Protein AF-A0AAU9TNI1-F1 (afdb_monomer_lite)

Organism: Euphydryas editha (NCBI:txid104508)

pLDDT: mean 74.17, std 16.39, range [40.94, 95.5]

Secondary structure (DSSP, 8-state):
-PPP---EEEEEETTEEEEEEE-B-TTS-B----HHHHHHHIIIIITTTTHHHHHHHHHHHHHHTTT--THHHHH--

Sequence (77 aa):
MHPQRVTVWCGLWAGGVIGPYFFENEFGQAVTVNGVRYREMISDFLVIENMSIFFYHRIEVCHRSRGEHLANIVFHT

InterPro domains:
  IPR036397 Ribonuclease H superfamily [G3DSA:3.30.420.10] (1-72)

Structure (mmCIF, N/CA/C/O backbone):
data_AF-A0AAU9TNI1-F1
#
_entry.id   AF-A0AAU9TNI1-F1
#
loop_
_atom_site.group_PDB
_atom_site.id
_atom_site.type_symbol
_atom_site.label_atom_id
_atom_site.label_alt_id
_atom_site.label_comp_id
_atom_site.label_asym_id
_atom_site.label_entity_id
_atom_site.label_seq_id
_atom_site.pdbx_PDB_ins_code
_atom_site.Cartn_x
_atom_site.Cartn_y
_atom_site.Cartn_z
_atom_site.occupancy
_atom_site.B_iso_or_equiv
_atom_site.auth_seq_id
_atom_site.auth_comp_id
_atom_site.auth_asym_id
_atom_site.auth_atom_id
_atom_site.pdbx_PDB_model_num
ATOM 1 N N . MET A 1 1 ? -27.023 -2.291 14.043 1.00 66.81 1 MET A N 1
ATOM 2 C CA . MET A 1 1 ? -25.556 -2.100 13.975 1.00 66.81 1 MET A CA 1
ATOM 3 C C . MET A 1 1 ? -25.139 -2.167 12.517 1.00 66.81 1 MET A C 1
ATOM 5 O O . MET A 1 1 ? -25.694 -2.987 11.799 1.00 66.81 1 MET A O 1
ATOM 9 N N . HIS A 1 2 ? -24.247 -1.284 12.070 1.00 67.50 2 HIS A N 1
ATOM 10 C CA . HIS A 1 2 ? -23.756 -1.282 10.688 1.00 67.50 2 HIS A CA 1
ATOM 11 C C . HIS A 1 2 ? -22.444 -2.077 10.632 1.00 67.50 2 HIS A C 1
ATOM 13 O O . HIS A 1 2 ? -21.663 -1.960 11.578 1.00 67.50 2 HIS A O 1
ATOM 19 N N . PRO A 1 3 ? -22.187 -2.871 9.576 1.00 80.06 3 PRO A N 1
ATOM 20 C CA . PRO A 1 3 ? -20.924 -3.587 9.436 1.00 80.06 3 PRO A CA 1
ATOM 21 C C . PRO A 1 3 ? -19.754 -2.606 9.382 1.00 80.06 3 PRO A C 1
ATOM 23 O O . PRO A 1 3 ? -19.824 -1.594 8.677 1.00 80.06 3 PRO A O 1
ATOM 26 N N . GLN A 1 4 ? -18.683 -2.916 10.108 1.00 82.56 4 GLN A N 1
ATOM 27 C CA . GLN A 1 4 ? -17.440 -2.163 10.013 1.00 82.56 4 GLN A CA 1
ATOM 28 C C . GLN A 1 4 ? -16.877 -2.321 8.596 1.00 82.56 4 GLN A C 1
ATOM 30 O O . GLN A 1 4 ? -16.868 -3.417 8.037 1.00 82.56 4 GLN A O 1
ATOM 35 N N . ARG A 1 5 ? -16.469 -1.206 7.989 1.00 84.56 5 ARG A N 1
ATOM 36 C CA . ARG A 1 5 ? -15.889 -1.173 6.643 1.00 84.56 5 ARG A CA 1
ATOM 37 C C . ARG A 1 5 ? -14.411 -0.860 6.768 1.00 84.56 5 ARG A C 1
ATOM 39 O O . ARG A 1 5 ? -14.052 -0.039 7.602 1.00 84.56 5 ARG A O 1
ATOM 46 N N . VAL A 1 6 ? -13.599 -1.472 5.915 1.00 90.56 6 VAL A N 1
ATOM 47 C CA . VAL A 1 6 ? -12.168 -1.184 5.773 1.00 90.56 6 VAL A CA 1
ATOM 48 C C . VAL A 1 6 ? -11.871 -0.759 4.344 1.00 90.56 6 VAL A C 1
ATOM 50 O O . VAL A 1 6 ? -12.581 -1.153 3.417 1.00 90.56 6 VAL A O 1
ATOM 53 N N . THR A 1 7 ? -10.842 0.067 4.171 1.00 92.44 7 THR A N 1
ATOM 54 C CA . THR A 1 7 ? -10.327 0.428 2.847 1.00 92.44 7 THR A CA 1
ATOM 55 C C . THR A 1 7 ? -8.918 -0.111 2.719 1.00 92.44 7 THR A C 1
ATOM 57 O O . THR A 1 7 ? -8.094 0.098 3.609 1.00 92.44 7 THR A O 1
ATOM 60 N N . VAL A 1 8 ? -8.655 -0.795 1.610 1.00 91.94 8 VAL A N 1
ATOM 61 C CA . VAL A 1 8 ? -7.384 -1.469 1.354 1.00 91.94 8 VAL A CA 1
ATOM 62 C C . VAL A 1 8 ? -6.847 -1.029 -0.000 1.00 91.94 8 VAL A C 1
ATOM 64 O O . VAL A 1 8 ? -7.616 -0.874 -0.950 1.00 91.94 8 VAL A O 1
ATOM 67 N N . TRP A 1 9 ? -5.534 -0.844 -0.092 1.00 91.38 9 TRP A N 1
ATOM 68 C CA . TRP A 1 9 ? -4.822 -0.753 -1.360 1.00 91.38 9 TRP A CA 1
ATOM 69 C C . TRP A 1 9 ? -4.104 -2.068 -1.660 1.00 91.38 9 TRP A C 1
ATOM 71 O O . TRP A 1 9 ? -3.395 -2.600 -0.806 1.00 91.38 9 TRP A O 1
ATOM 81 N N . CYS A 1 10 ? -4.263 -2.560 -2.887 1.00 87.81 10 CYS A N 1
ATOM 82 C CA . CYS A 1 10 ? -3.487 -3.670 -3.428 1.00 87.81 10 CYS A CA 1
ATOM 83 C C . CYS A 1 10 ? -3.049 -3.318 -4.853 1.00 87.81 10 CYS A C 1
ATOM 85 O O . CYS A 1 10 ? -3.844 -2.787 -5.633 1.00 87.81 10 CYS A O 1
ATOM 87 N N . GLY A 1 11 ? -1.812 -3.653 -5.208 1.00 82.44 11 GLY A N 1
ATOM 88 C CA . GLY A 1 11 ? -1.325 -3.613 -6.585 1.00 82.44 11 GLY A CA 1
ATOM 89 C C . GLY A 1 11 ? -1.440 -4.985 -7.245 1.00 82.44 11 GLY A C 1
ATOM 90 O O . GLY A 1 11 ? -1.284 -6.008 -6.585 1.00 82.44 11 GLY A O 1
ATOM 91 N N . LEU A 1 12 ? -1.689 -5.027 -8.550 1.00 79.88 12 LEU A N 1
ATOM 92 C CA . LEU A 1 12 ? -1.673 -6.265 -9.332 1.00 79.88 12 LEU A CA 1
ATOM 93 C C . LEU A 1 12 ? -0.571 -6.182 -10.382 1.00 79.88 12 LEU A C 1
ATOM 95 O O . LEU A 1 12 ? -0.370 -5.130 -10.987 1.00 79.88 12 LEU A O 1
ATOM 99 N N . TRP A 1 13 ? 0.120 -7.292 -10.618 1.00 74.31 13 TRP A N 1
ATOM 100 C CA . TRP A 1 13 ? 1.064 -7.425 -11.724 1.00 74.31 13 TRP A CA 1
ATOM 101 C C . TRP A 1 13 ? 1.165 -8.890 -12.171 1.00 74.31 13 TRP A C 1
ATOM 103 O O . TRP A 1 13 ? 0.599 -9.786 -11.546 1.00 74.31 13 TRP A O 1
ATOM 113 N N . ALA A 1 14 ? 1.886 -9.148 -13.265 1.00 73.31 14 ALA A N 1
ATOM 114 C CA . ALA A 1 14 ? 1.921 -10.459 -13.921 1.00 73.31 14 ALA A CA 1
ATOM 115 C C . ALA A 1 14 ? 2.354 -11.634 -13.019 1.00 73.31 14 ALA A C 1
ATOM 117 O O . ALA A 1 14 ? 1.945 -12.764 -13.268 1.00 73.31 14 ALA A O 1
ATOM 118 N N . GLY A 1 15 ? 3.162 -11.392 -11.984 1.00 73.69 15 GLY A N 1
ATOM 119 C CA . GLY A 1 15 ? 3.610 -12.433 -11.056 1.00 73.69 15 GLY A CA 1
ATOM 120 C C . GLY A 1 15 ? 2.937 -12.419 -9.685 1.00 73.69 15 GLY A C 1
ATOM 121 O O . GLY A 1 15 ? 3.375 -13.170 -8.817 1.00 73.69 15 GLY A O 1
ATOM 122 N N . GLY A 1 16 ? 1.891 -11.613 -9.463 1.00 76.75 16 GLY A N 1
ATOM 123 C CA . GLY A 1 16 ? 1.089 -11.711 -8.240 1.00 76.75 16 GLY A CA 1
ATOM 124 C C . GLY A 1 16 ? 0.435 -10.415 -7.760 1.00 76.75 16 GLY A C 1
ATOM 125 O O . GLY A 1 16 ? 0.254 -9.449 -8.502 1.00 76.75 16 GLY A O 1
ATOM 126 N N . VAL A 1 17 ? 0.066 -10.423 -6.477 1.00 81.75 17 VAL A N 1
ATOM 127 C CA . VAL A 1 17 ? -0.564 -9.303 -5.764 1.00 81.75 17 VAL A CA 1
ATOM 128 C C . VAL A 1 17 ? 0.469 -8.620 -4.871 1.00 81.75 17 VAL A C 1
ATOM 130 O O . VAL A 1 17 ? 1.277 -9.280 -4.221 1.00 81.75 17 VAL A O 1
ATOM 133 N N . ILE A 1 18 ? 0.434 -7.294 -4.846 1.00 79.69 18 ILE A N 1
ATOM 134 C CA . ILE A 1 18 ? 1.306 -6.422 -4.067 1.00 79.69 18 ILE A CA 1
ATOM 135 C C . ILE A 1 18 ? 0.496 -5.870 -2.906 1.00 79.69 18 ILE A C 1
ATOM 137 O O . ILE A 1 18 ? -0.413 -5.063 -3.110 1.00 79.69 18 ILE A O 1
ATOM 141 N N . GLY A 1 19 ? 0.859 -6.281 -1.695 1.00 75.06 19 GLY A N 1
ATOM 142 C CA . GLY A 1 19 ? 0.147 -5.887 -0.485 1.00 75.06 19 GLY A CA 1
ATOM 143 C C . GLY A 1 19 ? -1.240 -6.523 -0.358 1.00 75.06 19 GLY A C 1
ATOM 144 O O . GLY A 1 19 ? -1.806 -7.068 -1.308 1.00 75.06 19 GLY A O 1
ATOM 145 N N . PRO A 1 20 ? -1.761 -6.511 0.872 1.00 86.38 20 PRO A N 1
ATOM 146 C CA . PRO A 1 20 ? -2.773 -5.510 1.210 1.00 86.38 20 PRO A CA 1
ATOM 147 C C . PRO A 1 20 ? -2.239 -4.431 2.162 1.00 86.38 20 PRO A C 1
ATOM 149 O O . PRO A 1 20 ? -1.717 -4.745 3.228 1.00 86.38 20 PRO A O 1
ATOM 152 N N . TYR A 1 21 ? -2.420 -3.158 1.804 1.00 89.88 21 TYR A N 1
ATOM 153 C CA . TYR A 1 21 ? -2.194 -2.018 2.698 1.00 89.88 21 TYR A CA 1
ATOM 154 C C . TYR A 1 21 ? -3.527 -1.509 3.242 1.00 89.88 21 TYR A C 1
ATOM 156 O O . TYR A 1 21 ? -4.377 -1.053 2.475 1.00 89.88 21 TYR A O 1
ATOM 164 N N . PHE A 1 22 ? -3.713 -1.567 4.558 1.00 92.19 22 PHE A N 1
ATOM 165 C CA . PHE A 1 22 ? -4.938 -1.132 5.222 1.00 92.19 22 PHE A CA 1
ATOM 166 C C . PHE A 1 22 ? -4.829 0.335 5.634 1.00 92.19 22 PHE A C 1
ATOM 168 O O . PHE A 1 22 ? -3.903 0.729 6.337 1.00 92.19 22 PHE A O 1
ATOM 175 N N . PHE A 1 23 ? -5.798 1.151 5.220 1.00 93.00 23 PHE A N 1
ATOM 176 C CA . PHE A 1 23 ? -5.892 2.529 5.693 1.00 93.00 23 PHE A CA 1
ATOM 177 C C . PHE A 1 23 ? -6.601 2.552 7.042 1.00 93.00 23 PHE A C 1
ATOM 179 O O . PHE A 1 23 ? -7.824 2.703 7.109 1.00 93.00 23 PHE A O 1
ATOM 186 N N . GLU A 1 24 ? -5.822 2.423 8.109 1.00 94.31 24 GLU A N 1
ATOM 187 C CA . GLU A 1 24 ? -6.308 2.392 9.486 1.00 94.31 24 GLU A CA 1
ATOM 188 C C . GLU A 1 24 ? -5.556 3.395 10.370 1.00 94.31 24 GLU A C 1
ATOM 190 O O . GLU A 1 24 ? -4.439 3.810 10.063 1.00 94.31 24 GLU A O 1
ATOM 195 N N . ASN A 1 25 ? -6.195 3.843 11.450 1.00 91.06 25 ASN A N 1
ATOM 196 C CA . ASN A 1 25 ? -5.523 4.608 12.500 1.00 91.06 25 ASN A CA 1
ATOM 197 C C . ASN A 1 25 ? -4.824 3.669 13.501 1.00 91.06 25 ASN A C 1
ATOM 199 O O . ASN A 1 25 ? -4.918 2.449 13.406 1.00 91.06 25 ASN A O 1
ATOM 203 N N . GLU A 1 26 ? -4.182 4.244 14.516 1.00 91.75 26 GLU A N 1
ATOM 204 C CA . GLU A 1 26 ? -3.489 3.510 15.591 1.00 91.75 26 GLU A CA 1
ATOM 205 C C . GLU A 1 26 ? -4.398 2.546 16.381 1.00 91.75 26 GLU A C 1
ATOM 207 O O . GLU A 1 26 ? -3.914 1.662 17.082 1.00 91.75 26 GLU A O 1
ATOM 212 N N . PHE A 1 27 ? -5.719 2.690 16.251 1.00 91.44 27 PHE A N 1
ATOM 213 C CA . PHE A 1 27 ? -6.727 1.842 16.886 1.00 91.44 27 PHE A CA 1
ATOM 214 C C . PHE A 1 27 ? -7.336 0.805 15.924 1.00 91.44 27 PHE A C 1
ATOM 216 O O . PHE A 1 27 ? -8.346 0.188 16.265 1.00 91.44 27 PHE A O 1
ATOM 223 N N . GLY A 1 28 ? -6.779 0.629 14.718 1.00 89.12 28 GLY A N 1
ATOM 224 C CA . GLY A 1 28 ? -7.279 -0.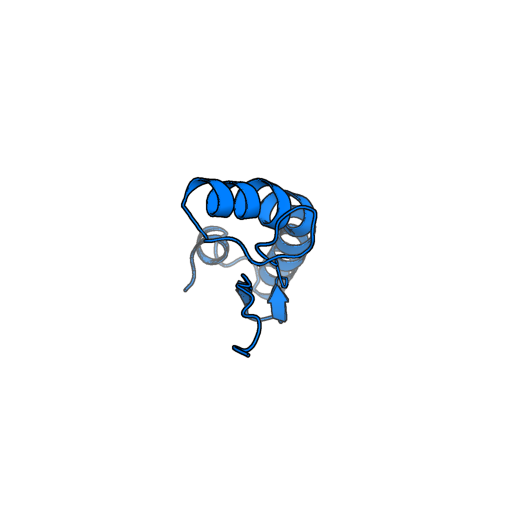323 13.715 1.00 89.12 28 GLY A CA 1
ATOM 225 C C . GLY A 1 28 ? -8.615 0.085 13.083 1.00 89.12 28 GLY A C 1
ATOM 226 O O . GLY A 1 28 ? -9.362 -0.748 12.571 1.00 89.12 28 GLY A O 1
ATOM 227 N N . GLN A 1 29 ? -8.992 1.364 13.166 1.00 90.94 29 GLN A N 1
ATOM 228 C CA . GLN A 1 29 ? -10.232 1.853 12.567 1.00 90.94 29 GLN A CA 1
ATOM 229 C C . GLN A 1 29 ? -9.961 2.403 11.177 1.00 90.94 29 GLN A C 1
ATOM 231 O O . GLN A 1 29 ? -9.051 3.211 10.994 1.00 90.94 29 GLN A O 1
ATOM 236 N N . ALA A 1 30 ? -10.807 2.029 10.220 1.00 92.69 30 ALA A N 1
ATOM 237 C CA . ALA A 1 30 ? -10.694 2.500 8.853 1.00 92.69 30 ALA A CA 1
ATOM 238 C C . ALA A 1 30 ? -10.752 4.026 8.770 1.00 92.69 30 ALA A C 1
ATOM 240 O O . ALA A 1 30 ? -11.663 4.666 9.306 1.00 92.69 30 ALA A O 1
ATOM 241 N N . VAL A 1 31 ? -9.796 4.602 8.049 1.00 93.56 31 VAL A N 1
ATOM 242 C CA . VAL A 1 31 ? -9.717 6.042 7.828 1.00 93.56 31 VAL A CA 1
ATOM 243 C C . VAL A 1 31 ? -10.028 6.392 6.380 1.00 93.56 31 VAL A C 1
ATOM 245 O O . VAL A 1 31 ? -9.742 5.637 5.453 1.00 93.56 31 VAL A O 1
ATOM 248 N N . THR A 1 32 ? -10.593 7.581 6.165 1.00 94.06 32 THR A N 1
ATOM 249 C CA . THR A 1 32 ? -10.829 8.094 4.813 1.00 94.06 32 THR A CA 1
ATOM 250 C C . THR A 1 32 ? -9.508 8.266 4.072 1.00 94.06 32 THR A C 1
ATOM 252 O O . THR A 1 32 ? -8.604 8.963 4.546 1.00 94.06 32 THR A O 1
ATOM 255 N N . VAL A 1 33 ? -9.412 7.666 2.890 1.00 93.94 33 VAL A N 1
ATOM 256 C CA . VAL A 1 33 ? -8.255 7.833 2.011 1.00 93.94 33 VAL A CA 1
ATOM 257 C C . VAL A 1 33 ? -8.277 9.236 1.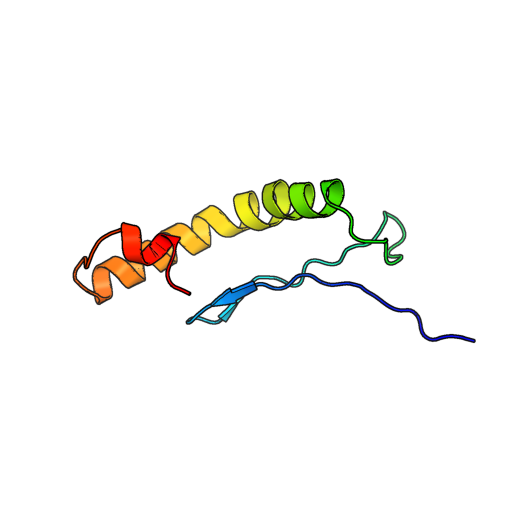417 1.00 93.94 33 VAL A C 1
ATOM 259 O O . VAL A 1 33 ? -9.293 9.697 0.902 1.00 93.94 33 VAL A O 1
ATOM 262 N N . ASN A 1 34 ? -7.145 9.926 1.496 1.00 94.81 34 ASN A N 1
ATOM 263 C CA . ASN A 1 34 ? -6.929 11.221 0.865 1.00 94.81 34 ASN A CA 1
ATOM 264 C C . ASN A 1 34 ? -5.549 11.236 0.193 1.00 94.81 34 ASN A C 1
ATOM 266 O O . ASN A 1 34 ? -4.769 10.296 0.349 1.00 94.81 34 ASN A O 1
ATOM 270 N N . GLY A 1 35 ? -5.240 12.304 -0.543 1.00 94.81 35 GLY A N 1
ATOM 271 C CA . GLY A 1 35 ? -3.984 12.394 -1.292 1.00 94.81 35 GLY A CA 1
ATOM 272 C C . GLY A 1 35 ? -2.725 12.313 -0.423 1.00 94.81 35 GLY A C 1
ATOM 273 O O . GLY A 1 35 ? -1.734 11.738 -0.858 1.00 94.81 35 GLY A O 1
ATOM 274 N N . VAL A 1 36 ? -2.766 12.830 0.809 1.00 95.50 36 VAL A N 1
ATOM 275 C CA . VAL A 1 36 ? -1.625 12.779 1.738 1.00 95.50 36 VAL A CA 1
ATOM 276 C C . VAL A 1 36 ? -1.367 11.340 2.175 1.00 95.50 36 VAL A C 1
ATOM 278 O O . VAL A 1 36 ? -0.280 10.831 1.931 1.00 95.50 36 VAL A O 1
ATOM 281 N N . ARG A 1 37 ? -2.394 10.658 2.691 1.00 93.31 37 ARG A N 1
ATOM 282 C CA . ARG A 1 37 ? -2.309 9.255 3.132 1.00 93.31 37 ARG A CA 1
ATOM 283 C C . ARG A 1 37 ? -1.965 8.304 1.993 1.00 93.31 37 ARG A C 1
ATOM 285 O O . ARG A 1 37 ? -1.253 7.327 2.182 1.00 93.31 37 ARG A O 1
ATOM 292 N N . TYR A 1 38 ? -2.466 8.585 0.792 1.00 92.38 38 TYR A N 1
ATOM 293 C CA . TYR A 1 38 ? -2.136 7.794 -0.388 1.00 92.38 38 TYR A CA 1
ATOM 294 C C . TYR A 1 38 ? -0.672 7.976 -0.800 1.00 92.38 38 TYR A C 1
ATOM 296 O O . TYR A 1 38 ? 0.001 7.008 -1.143 1.00 92.38 38 TYR A O 1
ATOM 304 N N . ARG A 1 39 ? -0.158 9.211 -0.732 1.00 91.12 39 ARG A N 1
ATOM 305 C CA . ARG A 1 39 ? 1.255 9.497 -0.994 1.00 91.12 39 ARG A CA 1
ATOM 306 C C . ARG A 1 39 ? 2.163 8.869 0.061 1.00 91.12 39 ARG A C 1
ATOM 308 O O . ARG A 1 39 ? 3.188 8.321 -0.315 1.00 91.12 39 ARG A O 1
ATOM 315 N N . GLU A 1 40 ? 1.788 8.934 1.335 1.00 90.69 40 GLU A N 1
ATOM 316 C CA . GLU A 1 40 ? 2.490 8.253 2.433 1.00 90.69 40 GLU A CA 1
ATOM 317 C C . GLU A 1 40 ? 2.532 6.744 2.193 1.00 90.69 40 GLU A C 1
ATOM 319 O O . GLU A 1 40 ? 3.611 6.172 2.186 1.00 90.69 40 GLU A O 1
ATOM 324 N N . MET A 1 41 ? 1.405 6.113 1.844 1.00 89.81 41 MET A N 1
ATOM 325 C CA . MET A 1 41 ? 1.391 4.698 1.452 1.00 89.81 41 MET A CA 1
ATOM 326 C C . MET A 1 41 ? 2.360 4.408 0.293 1.00 89.81 41 MET A C 1
ATOM 328 O O . MET A 1 41 ? 3.142 3.464 0.371 1.00 89.81 41 MET A O 1
ATOM 332 N N . ILE A 1 42 ? 2.378 5.222 -0.769 1.00 86.88 42 ILE A N 1
ATOM 333 C CA . ILE A 1 42 ? 3.330 5.012 -1.872 1.00 86.88 42 ILE A CA 1
ATOM 334 C C . ILE A 1 42 ? 4.776 5.116 -1.369 1.00 86.88 42 ILE A C 1
ATOM 336 O O . ILE A 1 42 ? 5.582 4.231 -1.650 1.00 86.88 42 ILE A O 1
ATOM 340 N N . SER A 1 43 ? 5.106 6.180 -0.639 1.00 84.12 43 SER A N 1
ATOM 341 C CA . SER A 1 43 ? 6.465 6.428 -0.151 1.00 84.12 43 SER A CA 1
ATOM 342 C C . SER A 1 43 ? 6.937 5.377 0.850 1.00 84.12 43 SER A C 1
ATOM 344 O O . SER A 1 43 ? 8.079 4.936 0.769 1.00 84.12 43 SER A O 1
ATOM 346 N N . ASP A 1 44 ? 6.069 4.954 1.760 1.00 79.44 44 ASP A N 1
ATOM 347 C CA . ASP A 1 44 ? 6.471 4.172 2.926 1.00 79.44 44 ASP A CA 1
ATOM 348 C C . ASP A 1 44 ? 6.266 2.674 2.701 1.00 79.44 44 ASP A C 1
ATOM 350 O O . ASP A 1 44 ? 7.074 1.864 3.138 1.00 79.44 44 ASP A O 1
ATOM 354 N N . PHE A 1 45 ? 5.215 2.284 1.979 1.00 77.19 45 PHE A N 1
ATOM 355 C CA . PHE A 1 45 ? 4.879 0.878 1.749 1.00 77.19 45 PHE A CA 1
ATOM 356 C C . PHE A 1 45 ? 5.334 0.385 0.369 1.00 77.19 45 PHE A C 1
ATOM 358 O O . PHE A 1 45 ? 5.929 -0.687 0.240 1.00 77.19 45 PHE A O 1
ATOM 365 N N . LEU A 1 46 ? 5.098 1.166 -0.692 1.00 72.94 46 LEU A N 1
ATOM 366 C CA . LEU A 1 46 ? 5.415 0.727 -2.057 1.00 72.94 46 LEU A CA 1
ATOM 367 C C . LEU A 1 46 ? 6.882 0.963 -2.445 1.00 72.94 46 LEU A C 1
ATOM 369 O O . LEU A 1 46 ? 7.468 0.165 -3.176 1.00 72.94 46 LEU A O 1
ATOM 373 N N . VAL A 1 47 ? 7.494 2.047 -1.975 1.00 69.31 47 VAL A N 1
ATOM 374 C CA . VAL A 1 47 ? 8.888 2.373 -2.308 1.00 69.31 47 VAL A CA 1
ATOM 375 C C . VAL A 1 47 ? 9.872 1.663 -1.372 1.00 69.31 47 VAL A C 1
ATOM 377 O O . VAL A 1 47 ? 10.907 1.198 -1.841 1.00 69.31 47 VAL A O 1
ATOM 380 N N . ILE A 1 48 ? 9.564 1.503 -0.081 1.00 59.56 48 ILE A N 1
ATOM 381 C CA . ILE A 1 48 ? 10.514 0.909 0.881 1.00 59.56 48 ILE A CA 1
ATOM 382 C C . ILE A 1 48 ? 10.472 -0.622 0.866 1.00 59.56 48 ILE A C 1
ATOM 384 O O . ILE A 1 48 ? 11.511 -1.253 0.676 1.00 59.56 48 ILE A O 1
ATOM 388 N N . GLU A 1 49 ? 9.302 -1.246 1.024 1.00 57.28 49 GLU A N 1
ATOM 389 C CA . GLU A 1 49 ? 9.231 -2.718 1.125 1.00 57.28 49 GLU A CA 1
ATOM 390 C C . GLU A 1 49 ? 9.434 -3.420 -0.221 1.00 57.28 49 GLU A C 1
ATOM 392 O O . GLU A 1 49 ? 9.786 -4.595 -0.310 1.00 57.28 49 GLU A O 1
ATOM 397 N N . ASN A 1 50 ? 9.209 -2.676 -1.292 1.00 59.06 50 ASN A N 1
ATOM 398 C CA . ASN A 1 50 ? 8.834 -3.246 -2.564 1.00 59.06 50 ASN A CA 1
ATOM 399 C C . ASN A 1 50 ? 9.789 -2.831 -3.686 1.00 59.06 50 ASN A C 1
ATOM 401 O O . ASN A 1 50 ? 9.918 -3.575 -4.650 1.00 59.06 50 ASN A O 1
ATOM 405 N N . MET A 1 51 ? 10.542 -1.728 -3.571 1.00 58.25 51 MET A N 1
ATOM 406 C CA . MET A 1 51 ? 11.509 -1.355 -4.612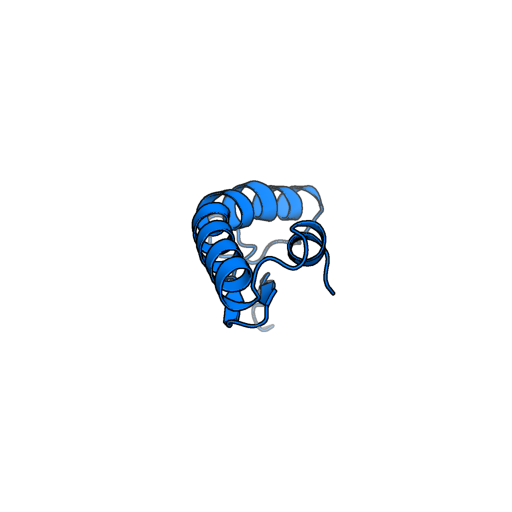 1.00 58.25 51 MET A CA 1
ATOM 407 C C . MET A 1 51 ? 12.585 -2.427 -4.798 1.00 58.25 51 MET A C 1
ATOM 409 O O . MET A 1 51 ? 12.924 -2.730 -5.932 1.00 58.25 51 MET A O 1
ATOM 413 N N . SER A 1 52 ? 13.058 -3.075 -3.733 1.00 60.00 52 SER A N 1
ATOM 414 C CA . SER A 1 52 ? 14.030 -4.172 -3.844 1.00 60.00 52 SER A CA 1
ATOM 415 C C . SER A 1 52 ? 13.434 -5.386 -4.567 1.00 60.00 52 SER A C 1
ATOM 417 O O . SER A 1 52 ? 14.003 -5.859 -5.547 1.00 60.00 52 SER A O 1
ATOM 419 N N . ILE A 1 53 ? 12.262 -5.864 -4.135 1.00 62.62 53 ILE A N 1
ATOM 420 C CA . ILE A 1 53 ? 11.600 -7.048 -4.712 1.00 62.62 53 ILE A CA 1
ATOM 421 C C . ILE A 1 53 ? 11.143 -6.770 -6.147 1.00 62.62 53 ILE A C 1
ATOM 423 O O . ILE A 1 53 ? 11.410 -7.577 -7.040 1.00 62.62 53 ILE A O 1
ATOM 427 N N . PHE A 1 54 ? 10.530 -5.610 -6.402 1.00 61.78 54 PHE A N 1
ATOM 428 C CA . PHE A 1 54 ? 10.196 -5.182 -7.755 1.00 61.78 54 PHE A CA 1
ATOM 429 C C . PHE A 1 54 ? 11.442 -5.072 -8.603 1.00 61.78 54 PHE A C 1
ATOM 431 O O . PHE A 1 54 ? 11.450 -5.630 -9.687 1.00 61.78 54 PHE A O 1
ATOM 438 N N . PHE A 1 55 ? 12.509 -4.423 -8.147 1.00 60.94 55 PHE A N 1
ATOM 439 C CA . PHE A 1 55 ? 13.702 -4.258 -8.969 1.00 60.94 55 PHE A CA 1
ATOM 440 C C . PHE A 1 55 ? 14.354 -5.602 -9.315 1.00 60.94 55 PHE A C 1
ATOM 442 O O . PHE A 1 55 ? 14.584 -5.859 -10.494 1.00 60.94 55 PHE A O 1
ATOM 449 N N . TYR A 1 56 ? 14.561 -6.502 -8.346 1.00 61.75 56 TYR A N 1
ATOM 450 C CA . TYR A 1 56 ? 15.116 -7.836 -8.619 1.00 61.75 56 TYR A CA 1
ATOM 451 C C . TYR A 1 56 ? 14.231 -8.655 -9.559 1.00 61.75 56 TYR A C 1
ATOM 453 O O . TYR A 1 56 ? 14.736 -9.233 -10.522 1.00 61.75 56 TYR A O 1
ATOM 461 N N . HIS A 1 57 ? 12.916 -8.667 -9.339 1.00 61.53 57 HIS A N 1
ATOM 462 C CA . HIS A 1 57 ? 12.019 -9.420 -10.206 1.00 61.53 57 HIS A CA 1
ATOM 463 C C . HIS A 1 57 ? 11.907 -8.798 -11.607 1.00 61.53 57 HIS A C 1
ATOM 465 O O . HIS A 1 57 ? 11.895 -9.505 -12.611 1.00 61.53 57 HIS A O 1
ATOM 471 N N . ARG A 1 58 ? 11.878 -7.466 -11.711 1.00 59.78 58 ARG A N 1
ATOM 472 C CA . ARG A 1 58 ? 11.845 -6.754 -12.997 1.00 59.78 58 ARG A CA 1
ATOM 473 C C . ARG A 1 58 ? 13.140 -6.997 -13.775 1.00 59.78 58 ARG A C 1
ATOM 475 O O . ARG A 1 58 ? 13.058 -7.233 -14.973 1.00 59.78 58 ARG A O 1
ATOM 482 N N . ILE A 1 59 ? 14.298 -7.031 -13.107 1.00 61.62 59 ILE A N 1
ATOM 483 C CA . ILE A 1 59 ? 15.586 -7.445 -13.689 1.00 61.62 59 ILE A CA 1
ATOM 484 C C . ILE A 1 59 ? 15.529 -8.905 -14.164 1.00 61.62 59 ILE A C 1
ATOM 486 O O . ILE A 1 59 ? 15.958 -9.199 -15.278 1.00 61.62 59 ILE A O 1
ATOM 490 N N . GLU A 1 60 ? 14.945 -9.820 -13.389 1.00 62.72 60 GLU A N 1
ATOM 491 C CA . GLU A 1 60 ? 14.769 -11.215 -13.810 1.00 62.72 60 GLU A CA 1
ATOM 492 C C . GLU A 1 60 ? 13.888 -11.333 -15.067 1.00 62.72 60 GLU A C 1
ATO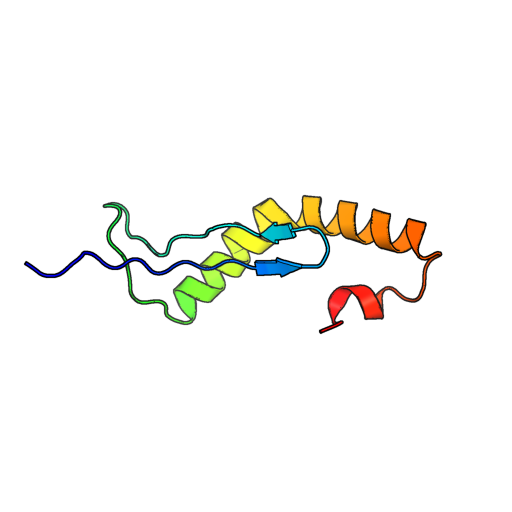M 494 O O . GLU A 1 60 ? 14.227 -12.060 -16.006 1.00 62.72 60 GLU A O 1
ATOM 499 N N . VAL A 1 61 ? 12.800 -10.561 -15.135 1.00 62.50 61 VAL A N 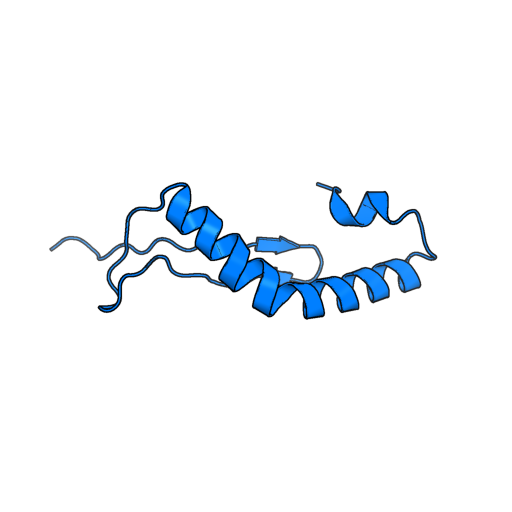1
ATOM 500 C CA . VAL A 1 61 ? 11.950 -10.459 -16.329 1.00 62.50 61 VAL A CA 1
ATOM 501 C C . VAL A 1 61 ? 12.722 -9.847 -17.503 1.00 62.50 61 VAL A C 1
ATOM 503 O O . VAL A 1 61 ? 12.640 -10.399 -18.599 1.00 62.50 61 VAL A O 1
ATOM 506 N N . CYS A 1 62 ? 13.532 -8.792 -17.308 1.00 56.72 62 CYS A N 1
ATOM 507 C CA . CYS A 1 62 ? 14.429 -8.271 -18.356 1.00 56.72 62 CYS A CA 1
ATOM 508 C C . CYS A 1 62 ? 15.308 -9.382 -18.933 1.00 56.72 62 CYS A C 1
ATOM 510 O O . CYS A 1 62 ? 15.439 -9.508 -20.152 1.00 56.72 62 CYS A O 1
ATOM 512 N N . HIS A 1 63 ? 15.944 -10.158 -18.04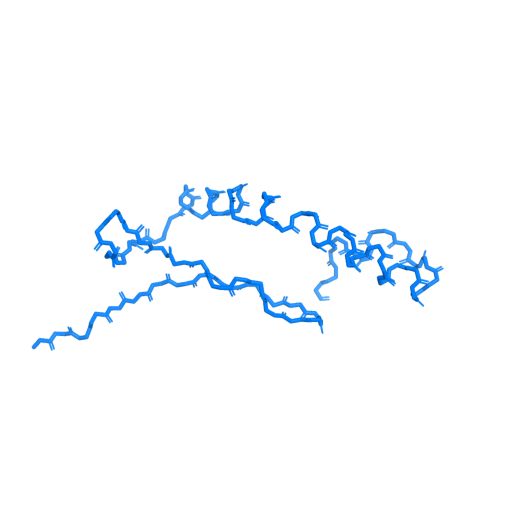9 1.00 61.25 63 HIS A N 1
ATOM 513 C CA . HIS A 1 63 ? 16.893 -11.199 -18.424 1.00 61.25 63 HIS A CA 1
ATOM 514 C C . HIS A 1 63 ? 16.208 -12.349 -19.165 1.00 61.25 63 HIS A C 1
ATOM 516 O O . HIS A 1 63 ? 16.734 -12.800 -20.185 1.00 61.25 63 HIS A O 1
ATOM 522 N N . ARG A 1 64 ? 15.019 -12.786 -18.722 1.00 63.38 64 ARG A N 1
ATOM 523 C CA . ARG A 1 64 ? 14.227 -13.803 -19.440 1.00 63.38 64 ARG A CA 1
ATOM 524 C C . ARG A 1 64 ? 13.741 -13.305 -20.802 1.00 63.38 64 ARG A C 1
ATOM 526 O O . ARG A 1 64 ? 13.744 -14.073 -21.759 1.00 63.38 64 ARG A O 1
ATOM 533 N N . SER A 1 65 ? 13.390 -12.026 -20.904 1.00 59.94 65 SER A N 1
ATOM 534 C CA . SER A 1 65 ? 12.895 -11.391 -22.133 1.00 59.94 65 SER A CA 1
ATOM 535 C C . SER A 1 65 ? 14.004 -10.856 -23.050 1.00 59.94 65 SER A C 1
ATOM 537 O O . SER A 1 65 ? 13.706 -10.145 -24.004 1.00 59.94 65 SER A O 1
ATOM 539 N N . ARG A 1 66 ? 15.281 -11.176 -22.783 1.00 60.88 66 ARG A N 1
ATOM 540 C CA . ARG A 1 66 ? 16.455 -10.765 -23.585 1.00 60.88 66 ARG A CA 1
ATOM 541 C C . ARG A 1 66 ? 16.669 -9.246 -23.731 1.00 60.88 66 ARG A C 1
ATOM 543 O O . ARG A 1 66 ? 17.358 -8.820 -24.652 1.00 60.88 66 ARG A O 1
ATOM 550 N N . GLY A 1 67 ? 16.171 -8.433 -22.799 1.00 58.03 67 GLY A N 1
ATOM 551 C CA . GLY A 1 67 ? 16.515 -7.006 -22.731 1.00 58.03 67 GLY A CA 1
ATOM 552 C C . GLY A 1 67 ? 15.752 -6.075 -23.682 1.00 58.03 67 GLY A C 1
ATOM 553 O O . GLY A 1 67 ? 16.282 -5.024 -24.040 1.00 58.03 67 GLY A O 1
ATOM 554 N N . GLU A 1 68 ? 14.512 -6.399 -24.053 1.00 55.41 68 GLU A N 1
ATOM 555 C CA . GLU A 1 68 ? 13.619 -5.473 -24.769 1.00 55.41 68 GLU A CA 1
ATOM 556 C C . GLU A 1 68 ? 13.253 -4.259 -23.877 1.00 55.41 68 GLU A C 1
ATOM 558 O O . GLU A 1 68 ? 12.272 -4.269 -23.139 1.00 55.41 68 GLU A O 1
ATOM 563 N N . HIS A 1 69 ? 14.120 -3.241 -23.927 1.00 53.78 69 HIS A N 1
ATOM 564 C CA . HIS A 1 69 ? 14.028 -1.858 -23.434 1.00 53.78 69 HIS A CA 1
ATOM 565 C C . HIS A 1 69 ? 13.447 -1.628 -22.020 1.00 53.78 69 HIS A C 1
ATOM 567 O O . HIS A 1 69 ? 12.251 -1.751 -21.778 1.00 53.78 69 HIS A O 1
ATOM 573 N N . LEU A 1 70 ? 14.285 -1.120 -21.101 1.00 47.62 70 LEU A N 1
ATOM 574 C CA . LEU A 1 70 ? 13.920 -0.695 -19.733 1.00 47.62 70 LEU A CA 1
ATOM 575 C C . LEU A 1 70 ? 12.662 0.201 -19.656 1.00 47.62 70 LEU A C 1
ATOM 577 O O . LEU A 1 70 ? 11.957 0.183 -18.649 1.00 47.62 70 LEU A O 1
ATOM 581 N N . ALA A 1 71 ? 12.344 0.948 -20.718 1.00 46.53 71 ALA A N 1
ATOM 582 C CA . ALA A 1 71 ? 11.137 1.771 -20.809 1.00 46.53 71 ALA A CA 1
ATOM 583 C C . ALA A 1 71 ? 9.825 0.955 -20.770 1.00 46.53 71 ALA A C 1
ATOM 585 O O . ALA A 1 71 ? 8.842 1.415 -20.189 1.00 46.53 71 ALA A O 1
ATOM 586 N N . ASN A 1 72 ? 9.822 -0.278 -21.291 1.00 44.41 72 ASN A N 1
ATOM 587 C CA . ASN A 1 72 ? 8.651 -1.166 -21.282 1.00 44.41 72 ASN A CA 1
ATOM 588 C C . ASN A 1 72 ? 8.327 -1.718 -19.891 1.00 44.41 72 ASN A C 1
ATOM 590 O O . ASN A 1 72 ? 7.238 -2.219 -19.634 1.00 44.41 72 ASN A O 1
ATOM 594 N N . ILE A 1 73 ? 9.275 -1.621 -18.971 1.00 50.47 73 ILE A N 1
ATOM 595 C CA . ILE A 1 73 ? 9.171 -2.208 -17.642 1.00 50.47 73 ILE A CA 1
ATOM 596 C C . ILE A 1 73 ? 8.542 -1.213 -16.682 1.00 50.47 73 ILE A C 1
ATOM 598 O O . ILE A 1 73 ? 7.824 -1.606 -15.773 1.00 50.47 73 ILE A O 1
ATOM 602 N N . VAL A 1 74 ? 8.765 0.082 -16.887 1.00 47.28 74 VAL A N 1
ATOM 603 C CA . VAL A 1 74 ? 8.261 1.116 -15.980 1.00 47.28 74 VAL A CA 1
ATOM 604 C C . VAL A 1 74 ? 6.799 1.479 -16.284 1.00 47.28 74 VAL A C 1
ATOM 606 O O . VAL A 1 74 ? 6.080 1.818 -15.347 1.00 47.28 74 VAL A O 1
ATOM 609 N N . PHE A 1 75 ? 6.328 1.338 -17.534 1.00 44.34 75 PHE A N 1
ATOM 610 C CA . PHE A 1 75 ? 5.033 1.902 -17.960 1.00 44.34 75 PHE A CA 1
ATOM 611 C C . PHE A 1 75 ? 4.079 1.003 -18.762 1.00 44.34 75 PHE A C 1
ATOM 613 O O . PHE A 1 75 ? 3.049 1.511 -19.205 1.00 44.34 75 PHE A O 1
ATOM 620 N N . HIS A 1 76 ? 4.325 -0.300 -18.937 1.00 40.94 76 HIS A N 1
ATOM 621 C CA . HIS A 1 76 ? 3.299 -1.127 -19.584 1.00 40.94 76 HIS A CA 1
ATOM 622 C C . HIS A 1 76 ? 2.109 -1.398 -18.653 1.00 40.94 76 HIS A C 1
ATOM 624 O O . HIS A 1 76 ? 2.187 -2.205 -17.725 1.00 40.94 76 HIS A O 1
ATOM 630 N N . THR A 1 77 ? 1.034 -0.657 -18.931 1.00 41.91 77 THR A N 1
ATOM 631 C CA . THR A 1 77 ? -0.361 -1.081 -18.752 1.00 41.91 77 THR A CA 1
ATOM 632 C C . THR A 1 77 ? -0.721 -2.134 -19.791 1.00 41.91 77 THR A C 1
ATOM 634 O O . THR A 1 77 ? -0.090 -2.130 -20.878 1.00 41.91 77 THR A O 1
#

Radius of gyration: 16.18 Å; chains: 1; bounding box: 42×27×42 Å

Foldseek 3Di:
DDDADWDWDWDDDPVGIQDTDTCADPVRHHDDDDPVVVVCCCVPRCCPPPVVVLVVVLVVVCVVVVNPDPVCSPDDD